Protein AF-A0A382NKA3-F1 (afdb_monomer)

Solvent-accessible surface area (backbone atoms only — not comparable to full-atom values): 4222 Å² total; per-residue (Å²): 108,72,66,55,51,53,53,51,53,37,53,74,68,66,52,91,75,86,85,79,91,40,64,41,18,52,90,79,27,79,58,76,92,43,38,80,50,37,72,63,22,30,13,40,71,89,65,51,74,36,74,59,32,54,48,48,55,59,59,70,68,49,82,86,75,84,80,129

Structure (mmCIF, N/CA/C/O backbone):
data_AF-A0A382NKA3-F1
#
_entry.id   AF-A0A382NKA3-F1
#
loop_
_atom_site.group_PDB
_atom_site.id
_atom_site.type_symbol
_atom_site.label_atom_id
_atom_site.label_alt_id
_atom_site.label_comp_id
_atom_site.label_asym_id
_atom_site.label_entity_id
_atom_site.label_seq_id
_atom_site.pdbx_PDB_ins_code
_atom_site.Cartn_x
_atom_site.Cartn_y
_atom_site.Cartn_z
_atom_site.occupancy
_atom_site.B_iso_or_equiv
_atom_site.auth_seq_id
_atom_site.auth_comp_id
_atom_site.auth_asym_id
_atom_site.auth_atom_id
_atom_site.pdbx_PDB_model_num
ATOM 1 N N . THR A 1 1 ? -7.625 8.595 -5.086 1.00 81.69 1 THR A N 1
ATOM 2 C CA . THR A 1 1 ? -6.653 7.652 -5.682 1.00 81.69 1 THR A CA 1
ATOM 3 C C . THR A 1 1 ? -7.203 6.244 -5.561 1.00 81.69 1 THR A C 1
ATOM 5 O O . THR A 1 1 ? -7.937 5.989 -4.610 1.00 81.69 1 THR A O 1
ATOM 8 N N . PHE A 1 2 ? -6.872 5.344 -6.494 1.00 88.44 2 PHE A N 1
ATOM 9 C CA . PHE A 1 2 ? -7.317 3.940 -6.459 1.00 88.44 2 PHE A CA 1
ATOM 10 C C . PHE A 1 2 ? -7.022 3.274 -5.106 1.00 88.44 2 PHE A C 1
ATOM 12 O O . PHE A 1 2 ? -7.912 2.704 -4.486 1.00 88.44 2 PHE A O 1
ATOM 19 N N . ILE A 1 3 ? -5.807 3.473 -4.585 1.00 92.06 3 ILE A N 1
ATOM 20 C CA . ILE A 1 3 ? -5.378 2.894 -3.309 1.00 92.06 3 ILE A CA 1
ATOM 21 C C . ILE A 1 3 ? -6.237 3.351 -2.122 1.00 92.06 3 ILE A C 1
ATOM 23 O O . ILE A 1 3 ? -6.611 2.532 -1.297 1.00 92.06 3 ILE A O 1
ATOM 27 N N . LYS A 1 4 ? -6.640 4.630 -2.056 1.00 91.75 4 LYS A N 1
ATOM 28 C CA . LYS A 1 4 ? -7.512 5.125 -0.976 1.00 91.75 4 LYS A CA 1
ATOM 29 C C . LYS A 1 4 ? -8.888 4.455 -1.016 1.00 91.75 4 LYS A C 1
ATOM 31 O O . LYS A 1 4 ? -9.425 4.135 0.036 1.00 91.75 4 LYS A O 1
ATOM 36 N N . LYS A 1 5 ? -9.445 4.240 -2.215 1.00 93.88 5 LYS A N 1
ATOM 37 C CA . LYS A 1 5 ? -10.710 3.514 -2.374 1.00 93.88 5 LYS A CA 1
ATOM 38 C C . LYS A 1 5 ? -10.562 2.061 -1.918 1.00 93.88 5 LYS A C 1
ATOM 40 O O . LYS A 1 5 ? -11.340 1.631 -1.082 1.00 93.88 5 LYS A O 1
ATOM 45 N N . LEU A 1 6 ? -9.528 1.360 -2.385 1.00 93.38 6 LEU A N 1
ATOM 46 C CA . LEU A 1 6 ? -9.262 -0.033 -2.014 1.00 93.38 6 LEU A CA 1
ATOM 47 C C . LEU A 1 6 ? -9.102 -0.217 -0.497 1.00 93.38 6 LEU A C 1
ATOM 49 O O . LEU A 1 6 ? -9.687 -1.129 0.075 1.00 93.38 6 LEU A O 1
ATOM 53 N N . LEU A 1 7 ? -8.355 0.674 0.158 1.00 92.69 7 LEU A N 1
ATOM 54 C CA . LEU A 1 7 ? -8.159 0.638 1.608 1.00 92.69 7 LEU A CA 1
ATOM 55 C C . LEU A 1 7 ? -9.471 0.881 2.377 1.00 92.69 7 LEU A C 1
ATOM 57 O O . LEU A 1 7 ? -9.767 0.171 3.333 1.00 92.69 7 LEU A O 1
ATOM 61 N N . ASN A 1 8 ? -10.277 1.855 1.942 1.00 92.25 8 ASN A N 1
ATOM 62 C CA . ASN A 1 8 ? -11.580 2.134 2.550 1.00 92.25 8 ASN A CA 1
ATOM 63 C C . ASN A 1 8 ? -12.572 0.979 2.359 1.00 92.25 8 ASN A C 1
ATOM 65 O O . ASN A 1 8 ? -13.294 0.643 3.292 1.00 92.25 8 ASN A O 1
ATOM 69 N N . ASP A 1 9 ? -12.611 0.383 1.167 1.00 94.19 9 ASP A N 1
ATOM 70 C CA . ASP A 1 9 ? -13.498 -0.741 0.867 1.00 94.19 9 ASP A CA 1
ATOM 71 C C . ASP A 1 9 ? -13.103 -1.975 1.700 1.00 94.19 9 ASP A C 1
ATOM 73 O O . ASP A 1 9 ? -13.968 -2.656 2.244 1.00 94.19 9 ASP A O 1
ATOM 77 N N . ALA A 1 10 ? -11.802 -2.228 1.877 1.00 92.00 10 ALA A N 1
ATOM 78 C CA . ALA A 1 10 ? -11.306 -3.303 2.735 1.00 92.00 10 ALA A CA 1
ATOM 79 C C . ALA A 1 10 ? -11.625 -3.065 4.226 1.00 92.00 10 ALA A C 1
ATOM 81 O O . ALA A 1 10 ? -12.092 -3.970 4.913 1.00 92.00 10 ALA A O 1
ATOM 82 N N . GLU A 1 11 ? -11.456 -1.845 4.737 1.00 90.12 11 GLU A N 1
ATOM 83 C CA . GLU A 1 11 ? -11.871 -1.508 6.110 1.00 90.12 11 GLU A CA 1
ATOM 84 C C . GLU A 1 11 ? -13.394 -1.659 6.285 1.00 90.12 11 GLU A C 1
ATOM 86 O O . GLU A 1 11 ? -13.855 -2.202 7.288 1.00 90.12 11 GLU A O 1
ATOM 91 N N . ALA A 1 12 ? -14.190 -1.248 5.291 1.00 91.06 12 ALA A N 1
ATOM 92 C CA . ALA A 1 12 ? -15.640 -1.444 5.292 1.00 91.06 12 ALA A CA 1
ATOM 93 C C . ALA A 1 12 ? -16.048 -2.926 5.225 1.00 91.06 12 ALA A C 1
ATOM 95 O O . ALA A 1 12 ? -17.066 -3.294 5.805 1.00 91.06 12 ALA A O 1
ATOM 96 N N . GLY A 1 13 ? -15.249 -3.765 4.564 1.00 92.00 13 GLY A N 1
ATOM 97 C CA . GLY A 1 13 ? -15.423 -5.216 4.505 1.00 92.00 13 GLY A CA 1
ATOM 98 C C . GLY A 1 13 ? -14.934 -5.974 5.744 1.00 92.00 13 GLY A C 1
ATOM 99 O O . GLY A 1 13 ? -15.016 -7.197 5.760 1.00 92.00 13 GLY A O 1
ATOM 100 N N . GLY A 1 14 ? -14.414 -5.287 6.769 1.00 89.44 14 GLY A N 1
ATOM 101 C CA . GLY A 1 14 ? -13.961 -5.918 8.014 1.00 89.44 14 GLY A CA 1
ATOM 102 C C . GLY A 1 14 ? -12.571 -6.559 7.942 1.00 89.44 14 GLY A C 1
ATOM 103 O O . GLY A 1 14 ? -12.208 -7.335 8.825 1.00 89.44 14 GLY A O 1
ATOM 104 N N . PHE A 1 15 ? -11.768 -6.248 6.921 1.00 89.38 15 PHE A N 1
ATOM 105 C CA . PHE A 1 15 ? -10.396 -6.746 6.842 1.00 89.38 15 PHE A CA 1
ATOM 106 C C . PHE A 1 15 ? -9.525 -6.102 7.931 1.00 89.38 15 PHE A C 1
ATOM 108 O O . PHE A 1 15 ? -9.380 -4.883 7.991 1.00 89.38 15 PHE A O 1
ATOM 115 N N . GLY A 1 16 ? -8.899 -6.930 8.773 1.00 84.50 16 GLY A N 1
ATOM 116 C CA . GLY A 1 16 ? -8.032 -6.462 9.864 1.00 84.50 16 GLY A CA 1
ATOM 117 C C . GLY A 1 16 ? -6.625 -6.032 9.428 1.00 84.50 16 GLY A C 1
ATOM 118 O O . GLY A 1 16 ? -5.887 -5.443 10.215 1.00 84.50 16 GLY A O 1
ATOM 119 N N . THR A 1 17 ? -6.208 -6.340 8.197 1.00 87.25 17 THR A N 1
ATOM 120 C CA . THR A 1 17 ? -4.874 -6.003 7.676 1.00 87.25 17 THR A CA 1
ATOM 121 C C . THR A 1 17 ? -4.848 -6.045 6.153 1.00 87.25 17 THR A C 1
ATOM 123 O O . THR A 1 17 ? -5.551 -6.837 5.530 1.00 87.25 17 THR A O 1
ATOM 126 N N . ILE A 1 18 ? -4.000 -5.201 5.558 1.00 90.69 18 ILE A N 1
ATOM 127 C CA . ILE A 1 18 ? -3.740 -5.145 4.116 1.00 90.69 18 ILE A CA 1
ATOM 128 C C . ILE A 1 18 ? -2.225 -5.104 3.917 1.00 90.69 18 ILE A C 1
ATOM 130 O O . ILE A 1 18 ? -1.543 -4.257 4.495 1.00 90.69 18 ILE A O 1
ATOM 134 N N . ILE A 1 19 ? -1.699 -6.000 3.081 1.00 91.81 19 ILE A N 1
ATOM 135 C CA . ILE A 1 19 ? -0.269 -6.087 2.764 1.00 91.81 19 ILE A CA 1
ATOM 136 C C . ILE A 1 19 ? -0.071 -5.695 1.302 1.00 91.81 19 ILE A C 1
ATOM 138 O O . ILE A 1 19 ? -0.636 -6.315 0.403 1.00 91.81 19 ILE A O 1
ATOM 142 N N . TRP A 1 20 ? 0.748 -4.672 1.055 1.00 92.50 20 TRP A N 1
ATOM 143 C CA . TRP A 1 20 ? 1.165 -4.309 -0.298 1.00 92.50 20 TRP A CA 1
ATOM 144 C C . TRP A 1 20 ? 2.501 -4.975 -0.630 1.00 92.50 20 TRP A C 1
ATOM 146 O O . TRP A 1 20 ? 3.507 -4.701 0.020 1.00 92.50 20 TRP A O 1
ATOM 156 N N . LEU A 1 21 ? 2.519 -5.837 -1.647 1.00 91.00 21 LEU A N 1
ATOM 157 C CA . LEU A 1 21 ? 3.669 -6.706 -1.936 1.00 91.00 21 LEU A CA 1
ATOM 158 C C . LEU A 1 21 ? 4.850 -5.983 -2.603 1.00 91.00 21 LEU A C 1
ATOM 160 O O . LEU A 1 21 ? 5.981 -6.451 -2.517 1.00 91.00 21 LEU A O 1
ATOM 164 N N . ALA A 1 22 ? 4.610 -4.839 -3.249 1.00 91.75 22 ALA A N 1
ATOM 165 C CA . ALA A 1 22 ? 5.630 -4.079 -3.971 1.00 91.75 22 ALA A CA 1
ATOM 166 C C . ALA A 1 22 ? 5.897 -2.717 -3.301 1.00 91.75 22 ALA A C 1
ATOM 168 O O . ALA A 1 22 ? 5.292 -1.705 -3.672 1.00 91.75 22 ALA A O 1
ATOM 169 N N . PRO A 1 23 ? 6.779 -2.638 -2.289 1.00 92.19 23 PRO A N 1
ATOM 170 C CA . PRO A 1 23 ? 7.116 -1.358 -1.668 1.00 92.19 23 PRO A CA 1
ATOM 171 C C . PRO A 1 23 ? 7.869 -0.421 -2.631 1.00 92.19 23 PRO A C 1
ATOM 173 O O . PRO A 1 23 ? 7.669 0.795 -2.577 1.00 92.19 23 PRO A O 1
ATOM 176 N N . LEU A 1 24 ? 8.688 -0.978 -3.529 1.00 95.31 24 LEU A N 1
ATOM 177 C CA . LEU A 1 24 ? 9.456 -0.275 -4.562 1.00 95.31 24 LEU A CA 1
ATOM 178 C C . LEU A 1 24 ? 9.041 -0.758 -5.955 1.00 95.31 24 LEU A C 1
ATOM 180 O O . LEU A 1 24 ? 8.548 -1.877 -6.103 1.00 95.31 24 LEU A O 1
ATOM 184 N N . ASP A 1 25 ? 9.289 0.060 -6.975 1.00 93.94 25 ASP A N 1
ATOM 185 C CA . ASP A 1 25 ? 9.237 -0.421 -8.354 1.00 93.94 25 ASP A CA 1
ATOM 186 C C . ASP A 1 25 ? 10.310 -1.487 -8.607 1.00 93.94 25 ASP A C 1
ATOM 188 O O . ASP A 1 25 ? 11.462 -1.301 -8.194 1.00 93.94 25 ASP A O 1
ATOM 192 N N . PRO A 1 26 ? 9.964 -2.585 -9.298 1.00 88.94 26 PRO A N 1
ATOM 193 C CA . PRO A 1 26 ? 10.909 -3.647 -9.610 1.00 88.94 26 PRO A CA 1
ATOM 194 C C . PRO A 1 26 ? 11.982 -3.179 -10.602 1.00 88.94 26 PRO A C 1
ATOM 196 O O . PRO A 1 26 ? 11.703 -2.476 -11.570 1.00 88.94 26 PRO A O 1
ATOM 199 N N . PHE A 1 27 ? 13.223 -3.628 -10.394 1.00 80.19 27 PHE A N 1
ATOM 200 C CA . PHE A 1 27 ? 14.366 -3.262 -11.243 1.00 80.19 27 PHE A CA 1
ATOM 201 C C . PHE A 1 27 ? 14.322 -3.881 -12.646 1.00 80.19 27 PHE A C 1
ATOM 203 O O . PHE A 1 27 ? 14.836 -3.287 -13.593 1.00 80.19 27 PHE A O 1
ATOM 210 N N . ILE A 1 28 ? 13.724 -5.066 -12.771 1.00 77.62 28 ILE A N 1
ATOM 211 C CA . ILE A 1 28 ? 13.833 -5.938 -13.952 1.00 77.62 28 ILE A CA 1
ATOM 212 C C . ILE A 1 28 ? 12.620 -5.886 -14.893 1.00 77.62 28 ILE A C 1
ATOM 214 O O . ILE A 1 28 ? 12.646 -6.491 -15.960 1.00 77.62 28 ILE A O 1
ATOM 218 N N . ALA A 1 29 ? 11.566 -5.145 -14.551 1.00 71.56 29 ALA A N 1
ATOM 219 C CA . ALA A 1 29 ? 10.320 -5.104 -15.322 1.00 71.56 29 ALA A CA 1
ATOM 220 C C . ALA A 1 29 ? 10.369 -4.105 -16.501 1.00 71.56 29 ALA A C 1
ATOM 222 O O . ALA A 1 29 ? 9.466 -3.294 -16.659 1.00 71.56 29 ALA A O 1
ATOM 223 N N . ASN A 1 30 ? 11.435 -4.120 -17.308 1.00 69.31 30 ASN A N 1
ATOM 224 C CA . ASN A 1 30 ? 11.658 -3.106 -18.356 1.00 69.31 30 ASN A CA 1
ATOM 225 C C . ASN A 1 30 ? 11.529 -3.634 -19.793 1.00 69.31 30 ASN A C 1
ATOM 227 O O . ASN A 1 30 ? 11.840 -2.892 -20.716 1.00 69.31 30 ASN A O 1
ATOM 231 N N . THR A 1 31 ? 11.151 -4.901 -19.994 1.00 73.12 31 THR A N 1
ATOM 232 C CA . THR A 1 31 ? 11.026 -5.498 -21.335 1.00 73.12 31 THR A CA 1
ATOM 233 C C . THR A 1 31 ? 9.895 -6.526 -21.407 1.00 73.12 31 THR A C 1
ATOM 235 O O . THR A 1 31 ? 9.592 -7.218 -20.429 1.00 73.12 31 THR A O 1
ATOM 238 N N . GLY A 1 32 ? 9.287 -6.642 -22.591 1.00 77.31 32 GLY A N 1
ATOM 239 C CA . GLY A 1 32 ? 8.289 -7.665 -22.914 1.00 77.31 32 GLY A CA 1
ATOM 240 C C . GLY A 1 32 ? 6.993 -7.549 -22.103 1.00 77.31 32 GLY A C 1
ATOM 241 O O . GLY A 1 32 ? 6.626 -6.479 -21.624 1.00 77.31 32 GLY A O 1
ATOM 242 N N . GLY A 1 33 ? 6.293 -8.671 -21.912 1.00 77.69 33 GLY A N 1
ATOM 243 C CA . GLY A 1 33 ? 4.994 -8.712 -21.217 1.00 77.69 33 GLY A CA 1
ATOM 244 C C . GLY A 1 33 ? 5.021 -8.278 -19.744 1.00 77.69 33 GLY A C 1
ATOM 245 O O . GLY A 1 33 ? 3.969 -8.053 -19.151 1.00 77.69 33 GLY A O 1
ATOM 246 N N . ASN A 1 34 ? 6.208 -8.115 -19.155 1.00 81.00 34 ASN A N 1
ATOM 247 C CA . ASN A 1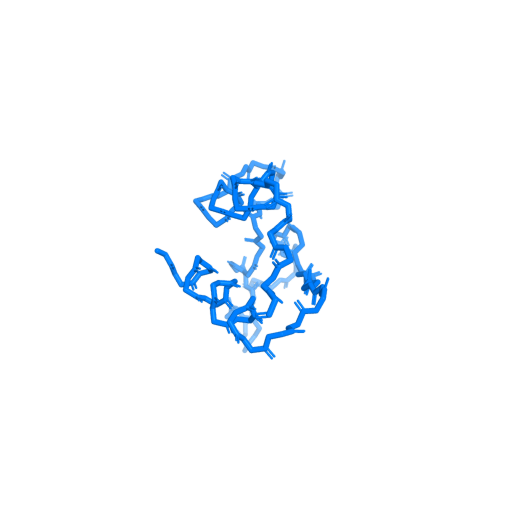 34 ? 6.371 -7.719 -17.759 1.00 81.00 34 ASN A CA 1
ATOM 248 C C . ASN A 1 34 ? 6.416 -6.198 -17.554 1.00 81.00 34 ASN A C 1
ATOM 250 O O . ASN A 1 34 ? 6.430 -5.750 -16.409 1.00 81.00 34 ASN A O 1
ATOM 254 N N . GLU A 1 35 ? 6.408 -5.387 -18.618 1.00 83.50 35 GLU A N 1
ATOM 255 C CA . GLU A 1 35 ? 6.444 -3.920 -18.508 1.00 83.50 35 GLU A CA 1
ATOM 256 C C . GLU A 1 35 ? 5.285 -3.337 -17.696 1.00 83.50 35 GLU A C 1
ATOM 258 O O . GLU A 1 35 ? 5.447 -2.303 -17.049 1.00 83.50 35 GLU A O 1
ATOM 263 N N . ILE A 1 36 ? 4.133 -4.014 -17.654 1.00 81.75 36 ILE A N 1
ATOM 264 C CA . ILE A 1 36 ? 2.994 -3.600 -16.822 1.00 81.75 36 ILE A CA 1
ATOM 265 C C . ILE A 1 36 ? 3.363 -3.526 -15.332 1.00 81.75 36 ILE A C 1
ATOM 267 O O . ILE A 1 36 ? 2.799 -2.725 -14.586 1.00 81.75 36 ILE A O 1
ATOM 271 N N . PHE A 1 37 ? 4.357 -4.310 -14.899 1.00 85.44 37 PHE A N 1
ATOM 272 C CA . PHE A 1 37 ? 4.814 -4.347 -13.516 1.00 85.44 37 PHE A CA 1
ATOM 273 C C . PHE A 1 37 ? 5.835 -3.255 -13.186 1.00 85.44 37 PHE A C 1
ATOM 275 O O . PHE A 1 37 ? 6.155 -3.061 -12.017 1.00 85.44 37 PHE A O 1
ATOM 282 N N . ARG A 1 38 ? 6.322 -2.484 -14.167 1.00 88.12 38 ARG A N 1
ATOM 283 C CA . ARG A 1 38 ? 7.379 -1.478 -13.949 1.00 88.12 38 ARG A CA 1
ATOM 284 C C . ARG A 1 38 ? 7.016 -0.381 -12.948 1.00 88.12 38 ARG A C 1
ATOM 286 O O . ARG A 1 38 ? 7.906 0.259 -12.405 1.00 88.12 38 ARG A O 1
ATOM 293 N N . ASN A 1 39 ? 5.717 -0.134 -12.752 1.00 89.69 39 ASN A N 1
ATOM 294 C CA . ASN A 1 39 ? 5.192 1.009 -12.000 1.00 89.69 39 ASN A CA 1
ATOM 295 C C . ASN A 1 39 ? 4.311 0.614 -10.799 1.00 89.69 39 ASN A C 1
ATOM 297 O O . ASN A 1 39 ? 3.568 1.457 -10.289 1.00 89.69 39 ASN A O 1
ATOM 301 N N . VAL A 1 40 ? 4.371 -0.638 -10.339 1.00 92.00 40 VAL A N 1
ATOM 302 C CA . VAL A 1 40 ? 3.488 -1.171 -9.277 1.00 92.00 40 VAL A CA 1
ATOM 303 C C . VAL A 1 40 ? 3.927 -0.812 -7.855 1.00 92.00 40 VAL A C 1
ATOM 305 O O . VAL A 1 40 ? 3.171 -1.005 -6.901 1.00 92.00 40 VAL A O 1
ATOM 308 N N . GLY A 1 41 ? 5.137 -0.275 -7.699 1.00 93.75 41 GLY A N 1
ATOM 309 C CA . GLY A 1 41 ? 5.686 0.121 -6.412 1.00 93.75 41 GLY A CA 1
ATOM 310 C C . GLY A 1 41 ? 4.955 1.308 -5.793 1.00 93.75 41 GLY A C 1
ATOM 311 O O . GLY A 1 41 ? 4.554 2.236 -6.503 1.00 93.75 41 GLY A O 1
ATOM 312 N N . LEU A 1 42 ? 4.855 1.343 -4.458 1.00 95.38 42 LEU A N 1
ATOM 313 C CA . LEU A 1 42 ? 4.437 2.558 -3.736 1.00 95.38 42 LEU A CA 1
ATOM 314 C C . LEU A 1 42 ? 5.474 3.683 -3.868 1.00 95.38 42 LEU A C 1
ATOM 316 O O . LEU A 1 42 ? 5.127 4.867 -3.825 1.00 95.38 42 LEU A O 1
ATOM 320 N N . LYS A 1 43 ? 6.741 3.311 -4.043 1.00 96.31 43 LYS A N 1
ATOM 321 C CA . LYS A 1 43 ? 7.886 4.195 -4.258 1.00 96.31 43 LYS A CA 1
ATOM 322 C C . LYS A 1 43 ? 8.569 3.840 -5.579 1.00 96.31 43 LYS A C 1
ATOM 324 O O . LYS A 1 43 ? 8.407 2.732 -6.088 1.00 96.31 43 LYS A O 1
ATOM 329 N N . LYS A 1 44 ? 9.338 4.773 -6.135 1.00 95.25 44 LYS A N 1
ATOM 330 C CA . LYS A 1 44 ? 10.226 4.509 -7.271 1.00 95.25 44 LYS A CA 1
ATOM 331 C C . LYS A 1 44 ? 11.309 3.509 -6.868 1.00 95.25 44 LYS A C 1
ATOM 333 O O . LYS A 1 44 ? 11.589 3.337 -5.682 1.00 95.25 44 LYS A O 1
ATOM 338 N N . LYS A 1 45 ? 11.993 2.923 -7.853 1.00 93.25 45 LYS A N 1
ATOM 339 C CA . LYS A 1 45 ? 13.158 2.046 -7.626 1.00 93.25 45 LYS A CA 1
ATOM 340 C C . LYS A 1 45 ? 14.271 2.700 -6.788 1.00 93.25 45 LYS A C 1
ATOM 342 O O . LYS A 1 45 ? 14.991 2.006 -6.086 1.00 93.25 45 LYS A O 1
ATOM 347 N N . THR A 1 46 ? 14.387 4.031 -6.835 1.00 94.25 46 THR A N 1
ATOM 348 C CA . THR A 1 46 ? 15.344 4.836 -6.050 1.00 94.25 46 THR A CA 1
ATOM 349 C C .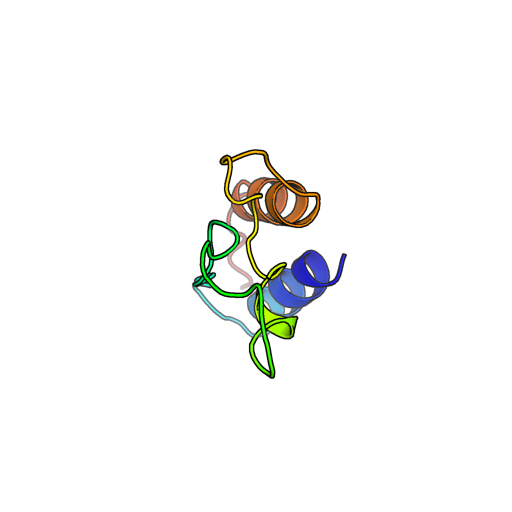 THR A 1 46 ? 14.898 5.073 -4.604 1.00 94.25 46 THR A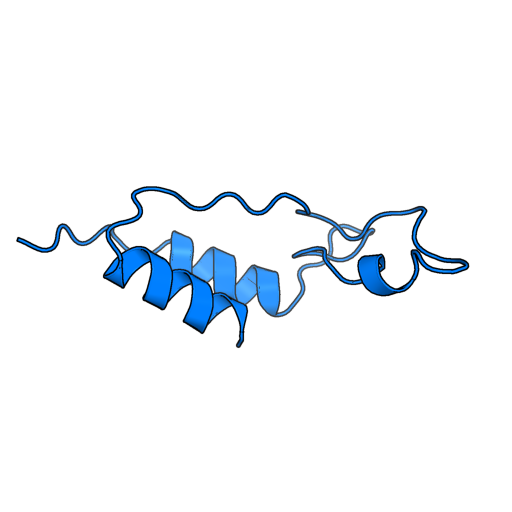 C 1
ATOM 351 O O . THR A 1 46 ? 15.624 5.683 -3.829 1.00 94.25 46 THR A O 1
ATOM 354 N N . GLY A 1 47 ? 13.700 4.619 -4.224 1.00 95.31 47 GLY A N 1
ATOM 355 C CA . GLY A 1 47 ? 13.11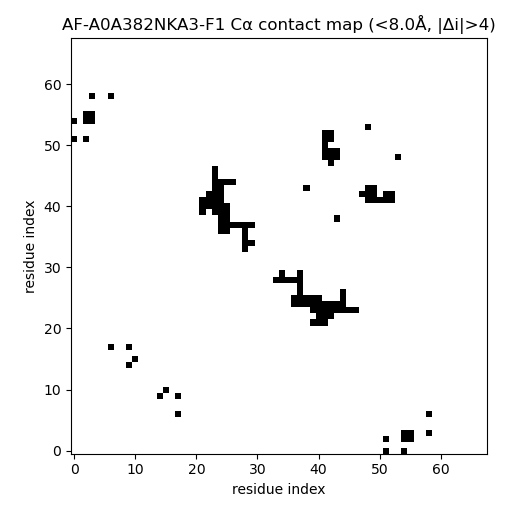4 4.843 -2.902 1.00 95.31 47 GLY A CA 1
ATOM 356 C C . GLY A 1 47 ? 12.292 6.127 -2.784 1.00 95.31 47 GLY A C 1
ATOM 357 O O . GLY A 1 47 ? 11.610 6.317 -1.777 1.00 95.31 47 GLY A O 1
ATOM 358 N N . GLU A 1 48 ? 12.281 6.983 -3.808 1.00 97.56 48 GLU A N 1
ATOM 359 C C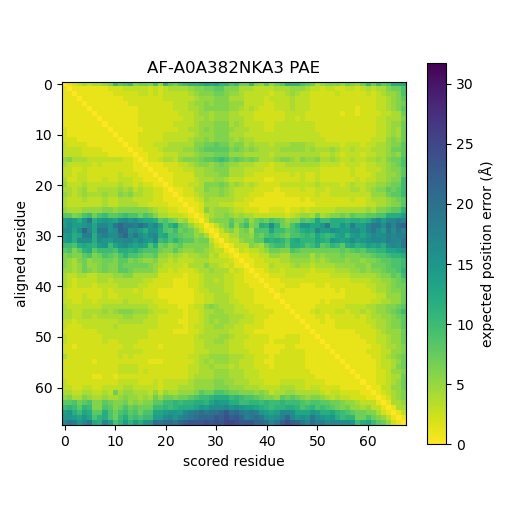A . GLU A 1 48 ? 11.456 8.194 -3.817 1.00 97.56 48 GLU A CA 1
ATOM 360 C C . GLU A 1 48 ? 9.957 7.854 -3.740 1.00 97.56 48 GLU A C 1
ATOM 362 O O . GLU A 1 48 ? 9.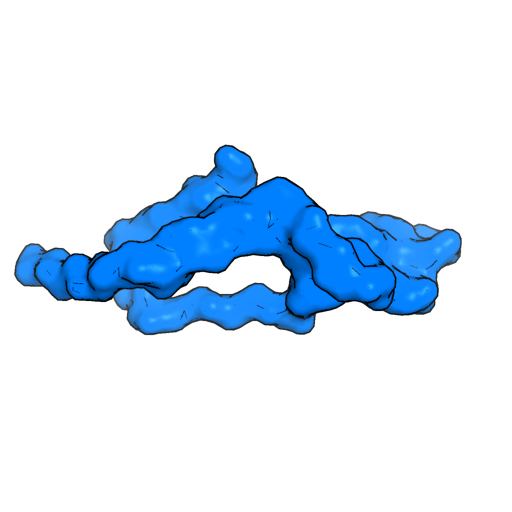467 7.028 -4.518 1.00 97.56 48 GLU A O 1
ATOM 367 N N . PRO A 1 49 ? 9.189 8.480 -2.836 1.00 96.69 49 PRO A N 1
ATOM 368 C CA . PRO A 1 49 ? 7.773 8.184 -2.680 1.00 96.69 49 PRO A CA 1
ATOM 369 C C . PRO A 1 49 ? 6.941 8.630 -3.888 1.00 96.69 49 PRO A C 1
ATOM 371 O O . PRO A 1 49 ? 7.144 9.709 -4.441 1.00 96.69 49 PRO A O 1
ATOM 374 N N . LYS A 1 50 ? 5.958 7.809 -4.280 1.00 95.00 50 LYS A N 1
ATOM 375 C CA . LYS A 1 50 ? 4.923 8.201 -5.249 1.00 95.00 50 LYS A CA 1
ATOM 376 C C . LYS A 1 50 ? 3.667 8.701 -4.535 1.00 95.00 50 LYS A C 1
ATOM 378 O O . LYS A 1 50 ? 3.475 8.487 -3.338 1.00 95.00 50 LYS A O 1
ATOM 383 N N . ALA A 1 51 ? 2.721 9.248 -5.299 1.00 93.69 51 ALA A N 1
ATOM 384 C CA . ALA A 1 51 ? 1.394 9.619 -4.795 1.00 93.69 51 ALA A CA 1
ATOM 385 C C . ALA A 1 51 ? 0.665 8.463 -4.069 1.00 93.69 51 ALA A C 1
ATOM 387 O O . ALA A 1 51 ? -0.061 8.691 -3.096 1.00 93.69 51 ALA A O 1
ATOM 388 N N . ALA A 1 52 ? 0.885 7.217 -4.510 1.00 93.25 52 ALA A N 1
ATOM 389 C CA . ALA A 1 52 ? 0.350 6.023 -3.859 1.00 93.25 52 ALA A CA 1
ATOM 390 C C . ALA A 1 52 ? 0.913 5.833 -2.440 1.00 93.25 52 ALA A C 1
ATOM 392 O O . ALA A 1 52 ? 0.135 5.598 -1.517 1.00 93.25 52 ALA A O 1
ATOM 393 N N . TRP A 1 53 ? 2.224 6.018 -2.238 1.00 95.56 53 TRP A N 1
ATOM 394 C CA . TRP A 1 53 ? 2.842 5.981 -0.909 1.00 95.56 53 TRP A CA 1
ATOM 395 C C . TRP A 1 53 ? 2.272 7.042 0.031 1.00 95.56 53 TRP A C 1
ATOM 397 O O . TRP A 1 53 ? 1.976 6.744 1.187 1.00 95.56 53 TRP A O 1
ATOM 407 N N . HIS A 1 54 ? 2.087 8.273 -0.444 1.00 95.06 54 HI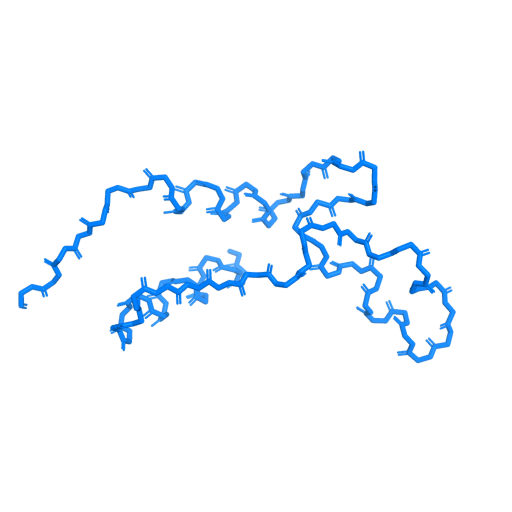S A N 1
ATOM 408 C CA . HIS A 1 54 ? 1.499 9.328 0.384 1.00 95.06 54 HIS A CA 1
ATOM 409 C C . HIS A 1 54 ? 0.068 8.972 0.804 1.00 95.06 54 HIS A C 1
ATOM 411 O O . HIS A 1 54 ? -0.256 9.031 1.984 1.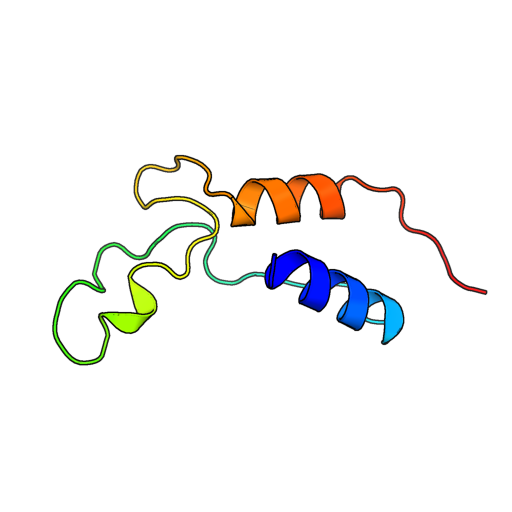00 95.06 54 HIS A O 1
ATOM 417 N N . SER A 1 55 ? -0.754 8.490 -0.135 1.00 94.25 55 SER A N 1
ATOM 418 C CA . SER A 1 55 ? -2.111 8.020 0.178 1.00 94.25 55 SER A CA 1
ATOM 419 C C . SER A 1 55 ? -2.103 6.873 1.197 1.00 94.25 55 SER A C 1
ATOM 421 O O . SER A 1 55 ? -2.862 6.913 2.161 1.00 94.25 55 SER A O 1
ATOM 423 N N . TRP A 1 56 ? -1.235 5.874 0.998 1.00 94.75 56 TRP A N 1
ATOM 424 C CA . TRP A 1 56 ? -1.090 4.725 1.893 1.00 94.75 56 TRP A CA 1
ATOM 425 C C . TRP A 1 56 ? -0.656 5.155 3.293 1.00 94.75 56 TRP A C 1
ATOM 427 O O . TRP A 1 56 ? -1.334 4.860 4.267 1.00 94.75 56 TRP A O 1
ATOM 437 N N . SER A 1 57 ? 0.454 5.888 3.401 1.00 94.31 57 SER A N 1
ATOM 438 C CA . SER A 1 57 ? 1.040 6.284 4.685 1.00 94.31 57 SER A CA 1
ATOM 439 C C . SER A 1 57 ? 0.126 7.204 5.492 1.00 94.31 57 SER A C 1
ATOM 441 O O . SER A 1 57 ? 0.017 7.033 6.703 1.00 94.31 57 SER A O 1
ATOM 443 N N . THR A 1 58 ? -0.579 8.136 4.846 1.00 94.38 58 THR A N 1
ATOM 444 C CA . THR A 1 58 ? -1.604 8.944 5.517 1.00 94.38 58 THR A CA 1
ATOM 445 C C . THR A 1 58 ? -2.754 8.074 6.016 1.00 94.38 58 THR A C 1
ATOM 447 O O . THR A 1 58 ? -3.195 8.247 7.147 1.00 94.38 58 THR A O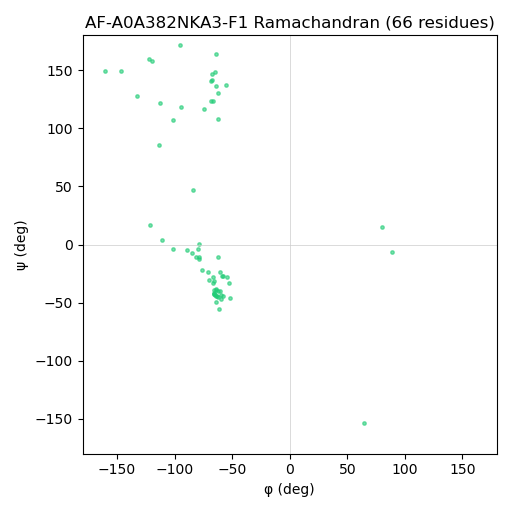 1
ATOM 450 N N . TRP A 1 59 ? -3.231 7.126 5.205 1.00 92.94 59 TRP A N 1
ATOM 451 C CA . TRP A 1 59 ? -4.333 6.247 5.588 1.00 92.94 59 TRP A CA 1
ATOM 452 C C . TRP A 1 59 ? -3.957 5.309 6.742 1.00 92.94 59 TRP A C 1
ATOM 454 O O . TRP A 1 59 ? -4.746 5.166 7.672 1.00 92.94 59 TRP A O 1
ATOM 464 N N . ALA A 1 60 ? -2.756 4.725 6.717 1.00 91.69 60 ALA A N 1
ATOM 465 C CA . ALA A 1 60 ? -2.274 3.789 7.736 1.00 91.69 60 ALA A CA 1
ATOM 466 C C . ALA A 1 60 ? -1.949 4.457 9.085 1.00 91.69 60 ALA A C 1
ATOM 468 O O . ALA A 1 60 ? -1.958 3.786 10.108 1.00 91.69 60 ALA A O 1
ATOM 469 N N . LYS A 1 61 ? -1.663 5.767 9.104 1.00 92.44 61 LYS A N 1
ATOM 470 C CA . LYS A 1 61 ? -1.409 6.533 10.341 1.00 92.44 61 LYS A CA 1
ATOM 471 C C . LYS A 1 61 ? -2.676 6.921 11.104 1.00 92.44 61 LYS A C 1
ATOM 473 O O . LYS A 1 61 ? -2.571 7.444 12.211 1.00 92.44 61 LYS A O 1
ATOM 478 N N . ARG A 1 62 ? -3.860 6.748 10.511 1.00 89.31 62 ARG A N 1
ATOM 479 C CA . ARG A 1 62 ? -5.118 7.054 11.199 1.00 89.31 62 ARG A CA 1
ATOM 480 C C . ARG A 1 62 ? -5.297 6.102 12.389 1.00 89.31 62 ARG A C 1
ATOM 482 O O . ARG A 1 62 ? -4.888 4.946 12.294 1.00 89.31 62 ARG A O 1
ATOM 489 N N . PRO A 1 63 ? -5.946 6.545 13.474 1.00 83.69 63 PRO A N 1
ATOM 490 C CA . PRO A 1 63 ? -6.377 5.641 14.531 1.00 83.69 63 PRO A CA 1
ATOM 491 C C . PRO A 1 63 ? -7.259 4.530 13.960 1.00 83.69 63 PRO A C 1
ATOM 493 O O . PRO A 1 63 ? -8.139 4.801 13.138 1.00 83.69 63 PRO A O 1
ATOM 496 N N . TYR A 1 64 ? -7.043 3.294 14.408 1.00 75.06 64 TYR A N 1
ATOM 497 C CA . TYR A 1 64 ? -7.965 2.208 14.103 1.00 75.06 64 TYR A CA 1
ATOM 498 C C . TYR A 1 64 ? -9.298 2.479 14.803 1.00 75.06 64 TYR A C 1
ATOM 500 O O . TYR A 1 64 ? -9.343 2.665 16.020 1.00 75.06 64 TYR A O 1
ATOM 508 N N . VAL A 1 65 ? -10.382 2.520 14.031 1.00 71.38 65 VAL A N 1
ATOM 509 C CA . VAL A 1 65 ? -11.733 2.687 14.566 1.00 71.38 65 VAL A CA 1
ATOM 510 C C . VAL A 1 65 ? -12.400 1.319 14.570 1.00 71.38 65 VAL A C 1
ATOM 512 O O . VAL A 1 65 ? -12.777 0.807 13.517 1.00 71.38 65 VAL A O 1
ATOM 515 N N . LEU A 1 66 ? -12.559 0.736 15.760 1.00 64.81 66 LEU A N 1
ATOM 516 C CA . LEU A 1 66 ? -13.419 -0.428 15.962 1.00 64.81 66 LEU A CA 1
ATOM 517 C C . LEU A 1 66 ? -14.857 -0.024 15.626 1.00 64.81 66 LEU A C 1
ATOM 519 O O . LEU A 1 66 ? -15.484 0.732 16.373 1.00 64.81 66 LEU A O 1
ATOM 523 N N . LYS A 1 67 ? -15.378 -0.504 14.495 1.00 62.81 67 LYS A N 1
ATOM 524 C CA . LYS A 1 67 ? -16.813 -0.418 14.217 1.00 62.81 67 LYS A CA 1
ATOM 525 C C . LYS A 1 67 ? -17.512 -1.458 15.093 1.00 62.81 67 LYS A C 1
ATOM 527 O O . LYS A 1 67 ? -17.196 -2.641 14.995 1.00 62.81 67 LYS A O 1
ATOM 532 N N . LYS A 1 68 ? -18.359 -0.970 16.002 1.00 58.41 68 LYS A N 1
ATOM 533 C CA . LYS A 1 68 ? -19.243 -1.787 16.841 1.00 58.41 68 LYS A CA 1
ATOM 534 C C . LYS A 1 68 ? -20.360 -2.402 16.013 1.00 58.41 68 LYS A C 1
ATOM 536 O O . LYS A 1 68 ? -20.797 -1.720 15.057 1.00 58.41 68 LYS A O 1
#

Secondary structure (DSSP, 8-state):
-HHHHHHHHHHHTT-S----S-SB--SS--SGGGGGGGG-SSB-TTSPBPHHHHHHHHHHTSPP----

Foldseek 3Di:
DVLLVVVVVCVVVVPPDDDQPAQEADPPQVDDPSVVSRPSHCAYNVRHGDPSVVSVVVVVPDDDDPDD

pLDDT: mean 87.99, std 8.79, range [58.41, 97.56]

Radius of gyration: 14.18 Å; Cα contacts (8 Å, |Δi|>4): 66; chains: 1; bounding box: 35×18×40 Å

Nearest PDB structures (foldseek):
  7lr6-assembly2_D  TM=7.617E-01  e=1.148E+00  Bifidobacterium longum subsp. longum ATCC 55813
  7lr1-assembly1_A  TM=7.416E-01  e=2.383E+00  Bifidobacterium longum subsp. longum ATCC 55813
  7lqx-assembly1_A-2  TM=7.142E-01  e=2.230E+00  Bifidobacterium longum subsp. infantis ATCC 15697 = JCM 1222 = DSM 20088
  6mpc-assembly1_A  TM=7.684E-01  e=5.286E+00  Bifidobacterium longum DJO10A
  7lr8-assembly1_A  TM=5.703E-01  e=3.321E+00  Streptantibioticus cattleyicolor NRRL 8057 = DSM 46488

Organism: NCBI:txid408172

Sequence (68 aa):
TFIKKLLNDAEAGGFGTIIWLAPLDPFIANTGGNEIFRNVGLKKKTGEPKAAWHSWSTWAKRPYVLKK

Mean predicted aligned error: 4.67 Å